Protein AF-A0A9Q9YHF9-F1 (afdb_monomer)

Sequence (122 aa):
MAAKTIKDECDTDLAVAVPILEALLAALDTLTTQDITLVKSMKNPPAGVKLVMGAICILKGIKPDRIPDPSGSGKKVEDFWGLAKKLLGDMKFLQSLHEYIKDNIPVNYMSVMHNKYTTNPD

Structure (mmCIF, N/CA/C/O backbone):
data_AF-A0A9Q9YHF9-F1
#
_entry.id   AF-A0A9Q9YHF9-F1
#
loop_
_atom_site.group_PDB
_atom_sit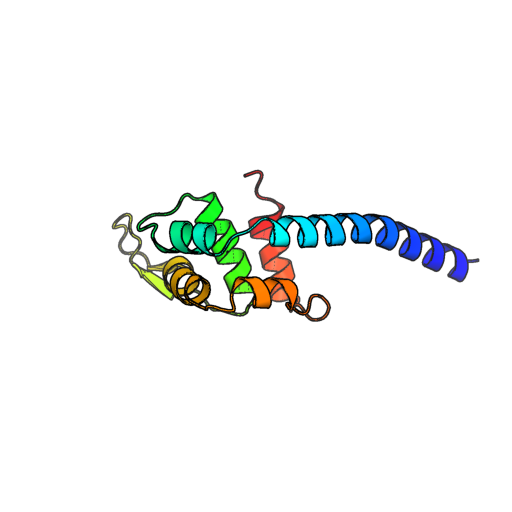e.id
_atom_site.type_symbol
_atom_site.label_atom_id
_atom_site.label_alt_id
_atom_site.label_comp_id
_atom_site.label_asym_id
_atom_site.label_entity_id
_atom_site.label_seq_id
_atom_site.pdbx_PDB_ins_code
_atom_site.Cartn_x
_atom_site.Cartn_y
_atom_site.Cartn_z
_atom_site.occupancy
_atom_site.B_iso_or_equiv
_atom_site.auth_seq_id
_atom_site.auth_comp_id
_atom_site.auth_asym_id
_atom_site.auth_atom_id
_atom_site.pdbx_PDB_model_num
ATOM 1 N N . MET A 1 1 ? 28.361 -23.146 -24.588 1.00 58.34 1 MET A N 1
ATOM 2 C CA . MET A 1 1 ? 27.114 -22.672 -25.231 1.00 58.34 1 MET A CA 1
ATOM 3 C C . MET A 1 1 ? 25.994 -22.462 -24.211 1.00 58.34 1 MET A C 1
ATOM 5 O O . MET A 1 1 ? 25.395 -21.404 -24.262 1.00 58.34 1 MET A O 1
ATOM 9 N N . ALA A 1 2 ? 25.812 -23.340 -23.213 1.00 60.56 2 ALA A N 1
ATOM 10 C CA . ALA A 1 2 ? 24.829 -23.146 -22.130 1.00 60.56 2 ALA A CA 1
ATOM 11 C C . ALA A 1 2 ? 24.970 -21.824 -21.337 1.00 60.56 2 ALA A C 1
ATOM 13 O O . ALA A 1 2 ? 23.977 -21.168 -21.060 1.00 60.56 2 ALA A O 1
ATOM 14 N N . ALA A 1 3 ? 26.197 -21.378 -21.034 1.00 64.44 3 ALA A N 1
ATOM 15 C CA . ALA A 1 3 ? 26.421 -20.132 -20.286 1.00 64.44 3 ALA A CA 1
ATOM 16 C C . ALA A 1 3 ? 26.006 -18.857 -21.046 1.00 64.44 3 ALA A C 1
ATOM 18 O O . ALA A 1 3 ? 25.687 -17.853 -20.421 1.00 64.44 3 ALA A O 1
ATOM 19 N N . LYS A 1 4 ? 26.018 -18.892 -22.387 1.00 68.19 4 LYS A N 1
ATOM 20 C CA . LYS A 1 4 ? 25.579 -17.760 -23.211 1.00 68.19 4 LYS A CA 1
ATOM 21 C C . LYS A 1 4 ? 24.052 -17.693 -23.245 1.00 68.19 4 LYS A C 1
ATOM 23 O O . LYS A 1 4 ? 23.500 -16.634 -23.018 1.00 68.19 4 LYS A O 1
ATOM 28 N N . THR A 1 5 ? 23.395 -18.839 -23.418 1.00 70.94 5 THR A N 1
ATOM 29 C CA . THR A 1 5 ? 21.931 -18.944 -23.405 1.00 70.94 5 THR A CA 1
ATOM 30 C C . THR A 1 5 ? 21.329 -18.501 -22.070 1.00 70.94 5 THR A C 1
ATOM 32 O O . THR A 1 5 ? 20.437 -17.669 -22.074 1.00 70.94 5 THR A O 1
ATOM 35 N N . ILE A 1 6 ? 21.876 -18.956 -20.935 1.00 69.50 6 ILE A N 1
ATOM 36 C CA . ILE A 1 6 ? 21.395 -18.544 -19.600 1.00 69.50 6 ILE A CA 1
ATOM 37 C C . ILE A 1 6 ? 21.581 -17.034 -19.380 1.00 69.50 6 ILE A C 1
ATOM 39 O O . ILE A 1 6 ? 20.736 -16.381 -18.775 1.00 69.50 6 ILE A O 1
ATOM 43 N N . LYS A 1 7 ? 22.687 -16.465 -19.880 1.00 75.62 7 LYS A N 1
ATOM 44 C CA . LYS A 1 7 ? 22.928 -15.022 -19.807 1.00 75.62 7 LYS A CA 1
ATOM 45 C C . LYS A 1 7 ? 21.911 -14.245 -20.648 1.00 75.62 7 LYS A C 1
ATOM 47 O O . LYS A 1 7 ? 21.318 -13.301 -20.143 1.00 75.62 7 LYS A O 1
ATOM 52 N N . ASP A 1 8 ? 21.706 -14.662 -21.894 1.00 73.69 8 ASP A N 1
ATOM 53 C CA . ASP A 1 8 ? 20.794 -13.997 -22.825 1.00 73.69 8 ASP A CA 1
ATOM 54 C C . ASP A 1 8 ? 19.328 -14.078 -22.324 1.00 73.69 8 ASP A C 1
ATOM 56 O O . ASP A 1 8 ? 18.576 -13.113 -22.464 1.00 73.69 8 ASP A O 1
ATOM 60 N N . GLU A 1 9 ? 18.931 -15.185 -21.680 1.00 72.38 9 GLU A N 1
ATOM 61 C CA . GLU A 1 9 ? 17.622 -15.344 -21.019 1.00 72.38 9 GLU A CA 1
ATOM 62 C C . GLU A 1 9 ? 17.458 -14.381 -19.829 1.00 72.38 9 GLU A C 1
ATOM 64 O O . GLU A 1 9 ? 16.471 -13.649 -19.768 1.00 72.38 9 GLU A O 1
ATOM 69 N N . CYS A 1 10 ? 18.451 -14.290 -18.933 1.00 76.38 10 CYS A N 1
ATOM 70 C CA . CYS A 1 10 ? 18.419 -13.330 -17.823 1.00 76.38 10 CYS A CA 1
ATOM 71 C C . CYS A 1 10 ? 18.389 -11.869 -18.294 1.00 76.38 10 CYS A C 1
ATOM 73 O O . CYS A 1 10 ? 17.651 -11.065 -17.727 1.00 76.38 10 CYS A O 1
ATOM 75 N N . ASP A 1 11 ? 19.175 -11.519 -19.316 1.00 76.19 11 ASP A N 1
ATOM 76 C CA . ASP A 1 11 ? 19.207 -10.161 -19.869 1.00 76.19 11 ASP A CA 1
ATOM 77 C C . ASP A 1 11 ? 17.848 -9.796 -20.506 1.00 76.19 11 ASP A C 1
ATOM 79 O O . ASP A 1 11 ? 17.402 -8.651 -20.409 1.00 76.19 11 ASP A O 1
ATOM 83 N N . THR A 1 12 ? 17.153 -10.778 -21.095 1.00 77.19 12 THR A N 1
ATOM 84 C CA . THR A 1 12 ? 15.811 -10.604 -21.675 1.00 77.19 12 THR A CA 1
ATOM 85 C C . THR A 1 12 ? 14.751 -10.366 -20.598 1.00 77.19 12 THR A C 1
ATO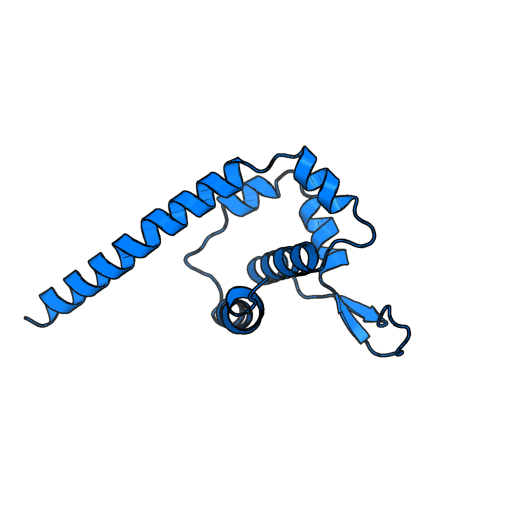M 87 O O . THR A 1 12 ? 13.992 -9.400 -20.694 1.00 77.19 12 THR A O 1
ATOM 90 N N . ASP A 1 13 ? 14.714 -11.190 -19.549 1.00 77.50 13 ASP A N 1
ATOM 91 C CA . ASP A 1 13 ? 13.749 -11.028 -18.452 1.00 77.50 13 ASP A CA 1
ATOM 92 C C . ASP A 1 13 ? 13.978 -9.714 -17.692 1.00 77.50 13 ASP A C 1
ATOM 94 O O . ASP A 1 13 ? 13.031 -9.005 -17.332 1.00 77.50 13 ASP A O 1
ATOM 98 N N . LEU A 1 14 ? 15.246 -9.335 -17.509 1.00 78.19 14 LEU A N 1
ATOM 99 C CA . LEU A 1 14 ? 15.612 -8.063 -16.899 1.00 78.19 14 LEU A CA 1
ATOM 100 C C . LEU A 1 14 ? 15.132 -6.877 -17.745 1.00 78.19 14 LEU A C 1
ATOM 102 O O . LEU A 1 14 ? 14.575 -5.925 -17.197 1.00 78.19 14 LEU A O 1
ATOM 106 N N . ALA A 1 15 ? 15.285 -6.946 -19.071 1.00 83.69 15 ALA A N 1
ATOM 107 C CA . ALA A 1 15 ? 14.836 -5.893 -19.979 1.00 83.69 15 ALA A CA 1
ATOM 108 C C . ALA A 1 15 ? 13.315 -5.660 -19.929 1.00 83.69 15 ALA A C 1
ATOM 110 O O . ALA A 1 15 ? 12.867 -4.541 -20.172 1.00 83.69 15 ALA A O 1
ATOM 111 N N . VAL A 1 16 ? 12.521 -6.676 -19.577 1.00 83.75 16 VAL A N 1
ATOM 112 C CA . VAL A 1 16 ? 11.069 -6.536 -19.366 1.00 83.75 16 VAL A CA 1
ATOM 113 C C . VAL A 1 16 ? 10.751 -5.956 -17.983 1.00 83.75 16 VAL A C 1
ATOM 115 O O . VAL A 1 16 ? 9.836 -5.143 -17.849 1.00 83.75 16 VAL A O 1
ATOM 118 N N . ALA A 1 17 ? 11.501 -6.334 -16.948 1.00 83.56 17 ALA A N 1
ATOM 119 C CA . ALA A 1 17 ? 11.239 -5.905 -15.574 1.00 83.56 17 ALA A CA 1
ATOM 120 C C . ALA A 1 17 ? 11.615 -4.436 -15.298 1.00 83.56 17 ALA A C 1
ATOM 122 O O . ALA A 1 17 ? 10.911 -3.752 -14.553 1.00 83.56 17 ALA A O 1
ATOM 123 N N . VAL A 1 18 ? 12.696 -3.936 -15.905 1.00 84.81 18 VAL A N 1
ATOM 124 C CA . VAL A 1 18 ? 13.174 -2.550 -15.733 1.00 84.81 18 VAL A CA 1
ATOM 125 C C . VAL A 1 18 ? 12.110 -1.492 -16.078 1.00 84.81 18 VAL A C 1
ATOM 127 O O . VAL A 1 18 ? 11.818 -0.668 -15.211 1.00 84.81 18 VAL A O 1
ATOM 130 N N . PRO A 1 19 ? 11.462 -1.500 -17.261 1.00 89.00 19 PRO A N 1
ATOM 131 C CA . PRO A 1 19 ? 10.469 -0.476 -17.595 1.00 89.00 19 PRO A CA 1
ATOM 132 C C . PRO A 1 19 ? 9.228 -0.542 -16.696 1.00 89.00 19 PRO A C 1
ATOM 134 O O . PRO A 1 19 ? 8.637 0.490 -16.381 1.00 89.00 19 PRO A O 1
ATOM 137 N N . ILE A 1 20 ? 8.840 -1.736 -16.231 1.00 86.19 20 ILE A N 1
ATOM 138 C CA . ILE A 1 20 ? 7.742 -1.894 -15.266 1.00 86.19 20 ILE A CA 1
ATOM 139 C C . ILE A 1 20 ? 8.124 -1.237 -13.937 1.00 86.19 20 ILE A C 1
ATOM 141 O O . ILE A 1 20 ? 7.320 -0.520 -13.343 1.00 86.19 20 ILE A O 1
ATOM 145 N N . LEU A 1 21 ? 9.359 -1.446 -13.477 1.00 83.19 21 LEU A N 1
ATOM 146 C CA . LEU A 1 21 ? 9.865 -0.842 -12.250 1.00 83.19 21 LEU A CA 1
ATOM 147 C C . LEU A 1 21 ? 9.890 0.690 -12.332 1.00 83.19 21 LEU A C 1
ATOM 149 O O . LEU A 1 21 ? 9.461 1.351 -11.388 1.00 83.19 21 LEU A O 1
ATOM 153 N N . GLU A 1 22 ? 10.357 1.249 -13.445 1.00 87.25 22 GLU A N 1
ATOM 154 C CA . GLU A 1 22 ? 10.376 2.698 -13.670 1.00 87.25 22 GLU A CA 1
ATOM 155 C C . GLU A 1 22 ? 8.962 3.284 -13.725 1.00 87.25 22 GLU A C 1
ATOM 157 O O . GLU A 1 22 ? 8.687 4.285 -13.065 1.00 87.25 22 GLU A O 1
ATOM 162 N N . ALA A 1 23 ? 8.036 2.623 -14.429 1.00 86.75 23 ALA A N 1
ATOM 163 C CA . ALA A 1 23 ? 6.635 3.031 -14.474 1.00 86.75 23 ALA A CA 1
ATOM 164 C C . ALA A 1 23 ? 5.980 3.013 -13.081 1.00 86.75 23 ALA A C 1
ATOM 166 O O . ALA A 1 23 ? 5.210 3.913 -12.749 1.00 86.75 23 ALA A O 1
ATOM 167 N N . LEU A 1 24 ? 6.312 2.026 -12.241 1.00 85.12 24 LEU A N 1
ATOM 168 C CA . LEU A 1 24 ? 5.838 1.961 -10.856 1.00 85.12 24 LEU A CA 1
ATOM 169 C C . LEU A 1 24 ? 6.386 3.109 -10.003 1.00 85.12 24 LEU A C 1
ATOM 171 O O . LEU A 1 24 ? 5.638 3.681 -9.214 1.00 85.12 24 LEU A O 1
ATOM 175 N N . LEU A 1 25 ? 7.669 3.457 -10.148 1.00 84.88 25 LEU A N 1
ATOM 176 C CA . LEU A 1 25 ? 8.262 4.594 -9.436 1.00 84.88 25 LEU A CA 1
ATOM 177 C C . LEU A 1 25 ? 7.618 5.914 -9.874 1.00 84.88 25 LEU A C 1
ATOM 179 O O . LEU A 1 25 ? 7.187 6.683 -9.019 1.00 84.88 25 LEU A O 1
ATOM 183 N N . ALA A 1 26 ? 7.445 6.113 -11.182 1.00 88.38 26 ALA A N 1
ATOM 184 C CA . ALA A 1 26 ? 6.766 7.287 -11.722 1.00 88.38 26 ALA A CA 1
ATOM 185 C C . ALA A 1 26 ? 5.308 7.387 -11.245 1.00 88.38 26 ALA A C 1
ATOM 187 O O . ALA A 1 26 ? 4.833 8.475 -10.935 1.00 88.38 26 ALA A O 1
ATOM 188 N N . ALA A 1 27 ? 4.590 6.263 -11.141 1.00 87.06 27 ALA A N 1
ATOM 189 C CA . ALA A 1 27 ? 3.234 6.250 -10.598 1.00 87.06 27 ALA A CA 1
ATOM 190 C C . ALA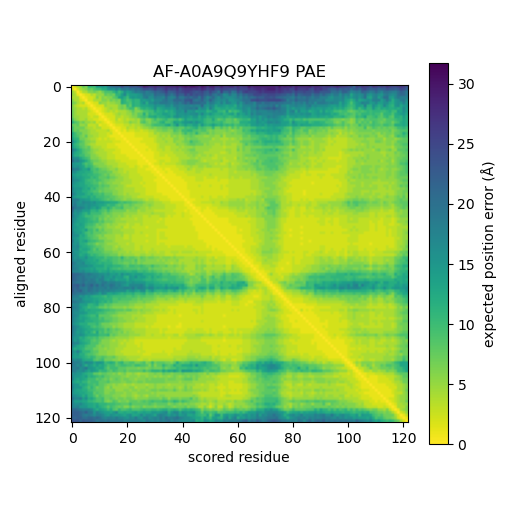 A 1 27 ? 3.201 6.671 -9.119 1.00 87.06 27 ALA A C 1
ATOM 192 O O . ALA A 1 27 ? 2.309 7.422 -8.724 1.00 87.06 27 ALA A O 1
ATOM 193 N N . LEU A 1 28 ? 4.174 6.239 -8.307 1.00 86.88 28 LEU A N 1
ATOM 194 C CA . LEU A 1 28 ? 4.278 6.679 -6.912 1.00 86.88 28 LEU A CA 1
ATOM 195 C C . LEU A 1 28 ? 4.546 8.186 -6.803 1.00 86.88 28 LEU A C 1
ATOM 197 O O . LEU A 1 28 ? 3.950 8.829 -5.941 1.00 86.88 28 LEU A O 1
ATOM 201 N N . ASP A 1 29 ? 5.337 8.757 -7.717 1.00 88.56 29 ASP A N 1
ATOM 202 C CA . ASP A 1 29 ? 5.598 10.204 -7.771 1.00 88.56 29 ASP A CA 1
ATOM 203 C C . ASP A 1 29 ? 4.340 11.039 -8.081 1.00 88.56 29 ASP A C 1
ATOM 205 O O . ASP A 1 29 ? 4.298 12.233 -7.780 1.00 88.56 29 ASP A O 1
ATOM 209 N N . THR A 1 30 ? 3.289 10.435 -8.653 1.00 91.12 30 THR A N 1
ATOM 210 C CA . THR A 1 30 ? 2.012 11.136 -8.893 1.00 91.12 30 THR A CA 1
ATOM 211 C C . THR A 1 30 ? 1.142 11.275 -7.644 1.00 91.12 30 THR A C 1
ATOM 213 O O . THR A 1 30 ? 0.210 12.079 -7.640 1.00 91.12 30 THR A O 1
ATOM 216 N N . LEU A 1 31 ? 1.420 10.508 -6.583 1.00 89.25 31 LEU A N 1
ATOM 217 C CA . LEU A 1 31 ? 0.606 10.506 -5.372 1.00 89.25 31 LEU A CA 1
ATOM 218 C C . LEU A 1 31 ? 0.952 11.693 -4.478 1.00 89.25 31 LEU A C 1
ATOM 220 O O . LEU A 1 31 ? 2.087 11.852 -4.027 1.00 89.25 31 LEU A O 1
ATOM 224 N N . THR A 1 32 ? -0.054 12.493 -4.130 1.00 90.69 32 THR A N 1
ATOM 225 C CA . THR A 1 32 ? 0.132 13.616 -3.210 1.00 90.69 32 THR A CA 1
ATOM 226 C C . THR A 1 32 ? -0.237 13.246 -1.776 1.00 90.69 32 THR A C 1
ATOM 228 O O . THR A 1 32 ? -1.019 12.335 -1.497 1.00 90.69 32 THR A O 1
ATOM 231 N N . THR A 1 33 ? 0.269 14.017 -0.813 1.00 88.62 33 THR A N 1
ATOM 232 C CA . THR A 1 33 ? -0.148 13.902 0.595 1.00 88.62 33 THR A CA 1
ATOM 233 C C . THR A 1 33 ? -1.646 14.171 0.793 1.00 88.62 33 THR A C 1
ATOM 235 O O . THR A 1 33 ? -2.254 13.630 1.725 1.00 88.62 33 THR A O 1
ATOM 238 N N . GLN A 1 34 ? -2.263 14.970 -0.084 1.00 92.00 34 GLN A N 1
ATOM 239 C CA . GLN A 1 34 ? -3.703 15.229 -0.077 1.00 92.00 34 GLN A CA 1
ATOM 240 C C . GLN A 1 34 ? -4.496 13.984 -0.488 1.00 92.00 34 GLN A C 1
ATOM 242 O O . GLN A 1 34 ? -5.457 13.640 0.202 1.00 92.00 34 GLN A O 1
ATOM 247 N N . ASP A 1 35 ? -4.052 13.258 -1.517 1.00 91.62 35 ASP A N 1
ATOM 248 C CA . ASP A 1 35 ? -4.682 12.003 -1.955 1.00 91.62 35 ASP A CA 1
ATOM 249 C C . ASP A 1 35 ? -4.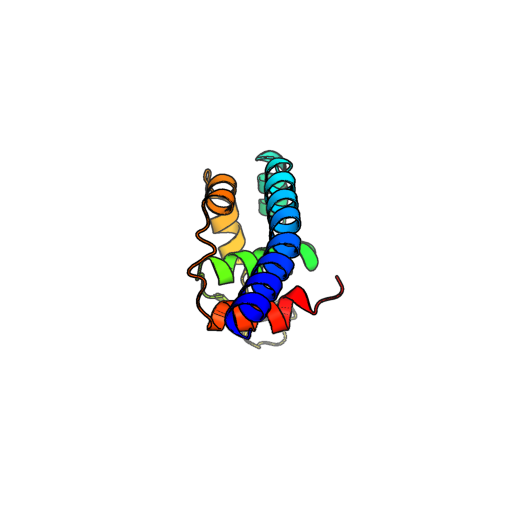647 10.947 -0.845 1.00 91.62 35 ASP A C 1
ATOM 251 O O . ASP A 1 35 ? -5.655 10.309 -0.533 1.00 91.62 35 ASP A O 1
ATOM 255 N N . ILE A 1 36 ? -3.505 10.823 -0.160 1.00 92.81 36 ILE A N 1
ATOM 256 C CA . ILE A 1 36 ? -3.359 9.922 0.992 1.00 92.81 36 ILE A CA 1
ATOM 257 C C . ILE A 1 36 ? -4.311 10.311 2.128 1.00 92.81 36 ILE A C 1
ATOM 259 O O . ILE A 1 36 ? -4.960 9.450 2.731 1.00 92.81 36 ILE A O 1
ATOM 263 N N . THR A 1 37 ? -4.444 11.610 2.401 1.00 91.50 37 THR A N 1
ATOM 264 C CA . THR A 1 37 ? -5.363 12.116 3.428 1.00 91.50 37 THR A CA 1
ATOM 265 C C . THR A 1 37 ? -6.822 11.823 3.069 1.00 91.50 37 THR A C 1
ATOM 267 O O . THR A 1 37 ? -7.591 11.399 3.939 1.00 91.50 37 THR A O 1
ATOM 270 N N . LEU A 1 38 ? -7.197 11.973 1.794 1.00 92.38 38 LEU A N 1
ATOM 271 C CA . LEU A 1 38 ? -8.526 11.630 1.291 1.00 92.38 38 LEU A CA 1
ATOM 272 C C . LEU A 1 38 ? -8.824 10.146 1.524 1.00 92.38 38 LEU A C 1
ATOM 274 O O . LEU A 1 38 ? -9.830 9.820 2.157 1.00 92.38 38 LEU A O 1
ATOM 278 N N . VAL A 1 39 ? -7.931 9.253 1.091 1.00 92.75 39 VAL A N 1
ATOM 279 C CA . VAL A 1 39 ? -8.079 7.802 1.281 1.00 92.75 39 VAL A CA 1
ATOM 280 C C . VAL A 1 39 ? -8.203 7.453 2.766 1.00 92.75 39 VAL A C 1
ATOM 282 O O . VAL A 1 39 ? -9.109 6.717 3.158 1.00 92.75 39 VAL A O 1
ATOM 285 N N . LYS A 1 40 ? -7.362 8.036 3.626 1.00 92.75 40 LYS A N 1
ATOM 286 C CA . LYS A 1 40 ? -7.403 7.820 5.082 1.00 92.75 40 LYS A CA 1
ATOM 287 C C . LYS A 1 40 ? -8.739 8.230 5.713 1.00 92.75 40 LYS A C 1
ATOM 289 O O . LYS A 1 40 ? -9.180 7.594 6.673 1.00 92.75 40 LYS A O 1
ATOM 294 N N . SER A 1 41 ? -9.377 9.283 5.200 1.00 92.88 41 SER A N 1
ATOM 295 C CA . SER A 1 41 ? -10.651 9.803 5.719 1.00 92.88 41 SER A CA 1
ATOM 296 C C . SER A 1 41 ? -11.855 8.898 5.419 1.00 92.88 41 SER A C 1
ATOM 298 O O . SER A 1 41 ? -12.908 9.029 6.048 1.00 92.88 41 SER A O 1
ATOM 300 N N . MET A 1 42 ? -11.709 7.942 4.494 1.00 92.62 42 MET A N 1
ATOM 301 C CA . MET A 1 42 ? -12.797 7.063 4.085 1.00 92.62 42 MET A CA 1
ATOM 302 C C . MET A 1 42 ? -13.219 6.136 5.230 1.00 92.62 42 MET A C 1
ATOM 304 O O . MET A 1 42 ? -12.493 5.237 5.662 1.00 92.62 42 MET A O 1
ATOM 308 N N . LYS A 1 43 ? -14.457 6.304 5.704 1.00 87.00 43 LYS A N 1
ATOM 309 C CA . LYS A 1 43 ? -15.038 5.393 6.699 1.00 87.00 43 LYS A CA 1
ATOM 310 C C . LYS A 1 43 ? -15.255 3.996 6.116 1.00 87.00 43 LYS A C 1
ATOM 312 O O . LYS A 1 43 ? -15.026 3.008 6.811 1.00 87.00 43 LYS A O 1
ATOM 317 N N . ASN A 1 44 ? -15.666 3.927 4.849 1.00 84.75 44 ASN A N 1
ATOM 318 C CA . ASN A 1 44 ? -15.915 2.683 4.131 1.00 84.75 44 ASN A CA 1
ATOM 319 C C . ASN A 1 44 ? -15.342 2.784 2.704 1.00 84.75 44 ASN A C 1
ATOM 321 O O . ASN A 1 44 ? -16.063 3.173 1.788 1.00 84.75 44 ASN A O 1
ATOM 325 N N . PRO A 1 45 ? -14.035 2.533 2.518 1.00 88.94 45 PRO A N 1
ATOM 326 C CA . PRO A 1 45 ? -13.392 2.710 1.219 1.00 88.94 45 PRO A CA 1
ATOM 327 C C . PRO A 1 45 ? -13.887 1.688 0.180 1.00 88.94 45 PRO A C 1
ATOM 329 O O . PRO A 1 45 ? -14.351 0.603 0.562 1.00 88.94 45 PRO A O 1
ATOM 332 N N . PRO A 1 46 ? -13.754 2.002 -1.122 1.00 90.81 46 PRO A N 1
ATOM 333 C CA . PRO A 1 46 ? -14.040 1.069 -2.209 1.00 90.81 46 PRO A CA 1
ATOM 334 C C . PRO A 1 46 ? -13.252 -0.240 -2.087 1.00 90.81 46 PRO A C 1
ATOM 336 O O . PRO A 1 46 ? -12.179 -0.282 -1.480 1.00 90.81 46 PRO A O 1
ATOM 339 N N . ALA A 1 47 ? -13.763 -1.309 -2.703 1.00 87.00 47 ALA A N 1
ATOM 340 C CA . ALA A 1 47 ? -13.144 -2.634 -2.644 1.00 87.00 47 ALA A CA 1
ATOM 341 C C . ALA A 1 47 ? -11.688 -2.628 -3.146 1.00 87.00 47 ALA A C 1
ATOM 343 O O . ALA A 1 47 ? -10.815 -3.134 -2.444 1.00 87.00 47 ALA A O 1
ATOM 344 N N . GLY A 1 48 ? -11.413 -1.967 -4.278 1.00 87.31 48 GLY A N 1
ATOM 345 C CA . GLY A 1 48 ? -10.054 -1.828 -4.816 1.00 87.31 48 GLY A CA 1
ATOM 346 C C . GLY A 1 48 ? -9.091 -1.146 -3.839 1.00 87.31 48 GLY A C 1
ATOM 347 O O . GLY A 1 48 ? -7.993 -1.636 -3.600 1.00 87.31 48 GLY A O 1
ATOM 348 N N . VAL A 1 49 ? -9.531 -0.085 -3.153 1.00 90.31 49 VAL A N 1
ATOM 349 C CA . VAL A 1 49 ? -8.712 0.599 -2.135 1.00 90.31 49 VAL A CA 1
ATOM 350 C C . VAL A 1 49 ? -8.417 -0.323 -0.947 1.00 90.31 49 VAL A C 1
ATOM 352 O O . VAL A 1 49 ? -7.284 -0.368 -0.470 1.00 90.31 49 VAL A O 1
ATOM 355 N N . LYS A 1 50 ? -9.405 -1.100 -0.478 1.00 88.62 50 LYS A N 1
ATOM 356 C CA . LYS A 1 50 ? -9.194 -2.096 0.591 1.00 88.62 50 LYS A CA 1
ATOM 357 C C . LYS A 1 50 ? -8.207 -3.180 0.168 1.00 88.62 50 LYS A C 1
ATOM 359 O O . LYS A 1 50 ? -7.370 -3.577 0.977 1.00 88.62 50 LYS A O 1
ATOM 364 N N . LEU A 1 51 ? -8.303 -3.644 -1.077 1.00 88.75 51 LEU A N 1
ATOM 365 C CA . LEU A 1 51 ? -7.408 -4.649 -1.642 1.00 88.75 51 LEU A CA 1
ATOM 366 C C . LEU A 1 51 ? -5.974 -4.128 -1.715 1.00 88.75 51 LEU A C 1
ATOM 368 O O . LEU A 1 51 ? -5.091 -4.723 -1.099 1.00 88.75 51 LEU A O 1
ATOM 372 N N . VAL A 1 52 ? -5.756 -2.987 -2.371 1.00 90.50 52 VAL A N 1
ATOM 373 C CA . VAL A 1 52 ? -4.425 -2.378 -2.520 1.00 90.50 52 VAL A CA 1
ATOM 374 C C . VAL A 1 52 ? -3.795 -2.107 -1.154 1.00 90.50 52 VAL A C 1
ATOM 376 O O . VAL A 1 52 ? -2.648 -2.476 -0.909 1.00 90.50 52 VAL A O 1
ATOM 379 N N . MET A 1 53 ? -4.552 -1.543 -0.212 1.00 92.12 53 MET A N 1
ATOM 380 C CA . MET A 1 53 ? -4.029 -1.294 1.131 1.00 92.12 53 MET A CA 1
ATOM 381 C C . MET A 1 53 ? -3.742 -2.578 1.913 1.00 92.12 53 MET A C 1
ATOM 383 O O . MET A 1 53 ? -2.761 -2.630 2.653 1.00 92.12 53 MET A O 1
ATOM 387 N N . GLY A 1 54 ? -4.546 -3.629 1.731 1.00 91.12 54 GLY A N 1
ATOM 388 C 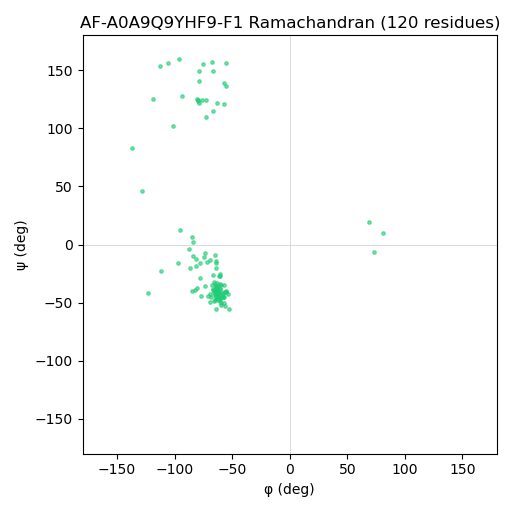CA . GLY A 1 54 ? -4.272 -4.949 2.298 1.00 91.12 54 GLY A CA 1
ATOM 389 C C . GLY A 1 54 ? -2.972 -5.551 1.762 1.00 91.12 54 GLY A C 1
ATOM 390 O O . GLY A 1 54 ? -2.170 -6.063 2.543 1.00 91.12 54 GLY A O 1
ATOM 391 N N . ALA A 1 55 ? -2.718 -5.417 0.458 1.00 90.31 55 ALA A N 1
ATOM 392 C CA . ALA A 1 55 ? -1.452 -5.821 -0.141 1.00 90.31 55 ALA A CA 1
ATOM 393 C C . ALA A 1 55 ? -0.275 -5.050 0.485 1.00 90.31 55 ALA A C 1
ATOM 395 O O . ALA A 1 55 ? 0.670 -5.652 0.996 1.00 90.31 55 ALA A O 1
ATOM 396 N N . ILE A 1 56 ? -0.356 -3.720 0.563 1.00 91.62 56 ILE A N 1
ATOM 397 C CA . ILE A 1 56 ? 0.707 -2.908 1.177 1.00 91.62 56 ILE A CA 1
ATOM 398 C C . ILE A 1 56 ? 0.969 -3.339 2.631 1.00 91.62 56 ILE A C 1
ATOM 400 O O . ILE A 1 56 ? 2.126 -3.455 3.040 1.00 91.62 56 ILE A O 1
ATOM 404 N N . CYS A 1 57 ? -0.079 -3.631 3.408 1.00 92.69 57 CYS A N 1
ATOM 405 C CA . CYS A 1 57 ? 0.069 -4.155 4.765 1.00 92.69 57 CYS A CA 1
ATOM 406 C C . CYS A 1 57 ? 0.839 -5.484 4.799 1.00 92.69 57 CYS A C 1
ATOM 408 O O . CYS A 1 57 ? 1.760 -5.620 5.602 1.00 92.69 57 CYS A O 1
ATOM 410 N N . ILE A 1 58 ? 0.521 -6.432 3.914 1.00 91.38 58 ILE A N 1
ATOM 411 C CA . ILE A 1 58 ? 1.213 -7.728 3.831 1.00 91.38 58 ILE A CA 1
ATOM 412 C C . ILE A 1 58 ? 2.687 -7.544 3.453 1.00 91.38 58 ILE A C 1
ATOM 414 O O . ILE A 1 58 ? 3.550 -8.111 4.117 1.00 91.38 58 ILE A O 1
ATOM 418 N N . LEU A 1 59 ? 2.994 -6.712 2.448 1.00 89.75 59 LEU A N 1
ATOM 419 C CA . LEU A 1 59 ? 4.381 -6.426 2.045 1.00 89.75 59 LEU A CA 1
ATOM 420 C C . LEU A 1 59 ? 5.192 -5.797 3.182 1.00 89.75 59 LEU A C 1
ATOM 422 O O . LEU A 1 59 ? 6.380 -6.080 3.331 1.00 89.75 59 LEU A O 1
ATOM 426 N N . LYS A 1 60 ? 4.546 -4.984 4.023 1.00 88.69 60 LYS A N 1
ATOM 427 C CA . LYS A 1 60 ? 5.154 -4.403 5.227 1.00 88.69 60 LYS A CA 1
ATOM 428 C C . LYS A 1 60 ? 5.104 -5.326 6.453 1.00 88.69 60 LYS A C 1
ATOM 430 O O . LYS A 1 60 ? 5.489 -4.904 7.539 1.00 88.69 60 LYS A O 1
ATOM 435 N N . GLY A 1 61 ? 4.652 -6.574 6.306 1.00 88.50 61 GLY A N 1
ATOM 436 C CA . GLY A 1 61 ? 4.602 -7.567 7.385 1.00 88.50 61 GLY A CA 1
ATOM 437 C C . GLY A 1 61 ? 3.576 -7.268 8.481 1.00 88.50 61 GLY A C 1
ATOM 438 O O . GLY A 1 61 ? 3.670 -7.800 9.588 1.00 88.50 61 GLY A O 1
ATOM 439 N N . ILE A 1 62 ? 2.594 -6.416 8.194 1.00 90.62 62 ILE A N 1
ATOM 440 C CA . ILE A 1 62 ? 1.508 -6.075 9.109 1.00 90.62 62 ILE A CA 1
ATOM 441 C C . ILE A 1 62 ? 0.489 -7.216 9.082 1.00 90.62 62 ILE A C 1
ATOM 443 O O . ILE A 1 62 ? -0.055 -7.552 8.032 1.00 90.62 62 ILE A O 1
ATOM 447 N N . LYS A 1 63 ? 0.221 -7.817 10.244 1.00 87.88 63 LYS A N 1
ATOM 448 C CA . LYS A 1 63 ? -0.776 -8.888 10.388 1.00 87.88 63 LYS A CA 1
ATOM 449 C C . LYS A 1 63 ? -2.187 -8.301 10.446 1.00 87.88 63 LYS A C 1
ATOM 451 O O . LYS A 1 63 ? -2.342 -7.284 11.110 1.00 87.88 63 LYS A O 1
ATOM 456 N N . PRO A 1 64 ? -3.198 -8.929 9.823 1.00 89.50 64 PRO A N 1
ATOM 457 C CA . PRO A 1 64 ? -4.570 -8.437 9.882 1.00 89.50 64 PRO A CA 1
ATOM 458 C C . PRO A 1 64 ? -5.148 -8.531 11.293 1.00 89.50 64 PRO A C 1
ATOM 460 O O . PRO A 1 64 ? -4.850 -9.465 12.044 1.00 89.50 64 PRO A O 1
ATOM 463 N N . ASP A 1 65 ? -6.045 -7.605 11.616 1.00 89.31 65 ASP A N 1
ATOM 464 C CA . ASP A 1 65 ? -6.875 -7.704 12.810 1.00 89.31 65 ASP A CA 1
ATOM 465 C C . ASP A 1 65 ? -8.037 -8.674 12.555 1.00 89.31 65 ASP A C 1
ATOM 467 O O . ASP A 1 65 ? -8.537 -8.798 11.438 1.00 89.31 65 ASP A O 1
ATOM 471 N N . ARG A 1 66 ? -8.504 -9.374 13.596 1.00 89.31 66 ARG A N 1
ATOM 472 C CA . ARG A 1 66 ? -9.706 -10.221 13.510 1.00 89.31 66 ARG A CA 1
ATOM 473 C C . ARG A 1 66 ? -10.889 -9.490 14.122 1.00 89.31 66 ARG A C 1
ATOM 475 O O . ARG A 1 66 ? -11.030 -9.464 15.345 1.00 89.31 66 ARG A O 1
ATOM 482 N N . ILE A 1 67 ? -11.749 -8.938 13.275 1.00 87.12 67 ILE A N 1
ATOM 483 C CA . ILE A 1 67 ? -12.933 -8.181 13.694 1.00 87.12 67 ILE A CA 1
ATOM 484 C C . ILE A 1 67 ? -14.214 -8.995 13.469 1.00 87.12 67 ILE A C 1
ATOM 486 O O . ILE A 1 67 ? -14.218 -9.901 12.632 1.00 87.12 67 ILE A O 1
ATOM 490 N N . PRO A 1 68 ? -15.307 -8.716 14.201 1.00 87.81 68 PRO A N 1
ATOM 491 C CA . PRO A 1 68 ? -16.620 -9.247 13.857 1.00 87.81 68 PRO A CA 1
ATOM 492 C C . PRO A 1 68 ? -16.998 -8.849 12.430 1.00 87.81 68 PRO A C 1
ATOM 494 O O . PRO A 1 68 ? -16.763 -7.715 12.014 1.00 87.81 68 PRO A O 1
ATOM 497 N N . ASP A 1 69 ? -17.582 -9.786 11.696 1.00 83.00 69 ASP A N 1
ATOM 498 C CA . ASP A 1 69 ? -18.043 -9.577 10.334 1.00 83.00 69 ASP A CA 1
ATOM 499 C C . ASP A 1 69 ? -19.049 -8.411 10.294 1.00 83.00 69 ASP A C 1
ATOM 501 O O . ASP A 1 69 ? -20.089 -8.479 10.963 1.00 83.00 69 ASP A O 1
ATOM 505 N N . PRO A 1 70 ? -18.772 -7.345 9.520 1.00 77.19 70 PRO A N 1
ATOM 506 C CA . PRO A 1 70 ? -19.649 -6.184 9.435 1.00 77.19 70 PRO A CA 1
ATOM 507 C C . PRO A 1 70 ? -21.024 -6.500 8.825 1.00 77.19 70 PRO A C 1
ATOM 509 O O . PRO A 1 70 ? -21.938 -5.695 8.979 1.00 77.19 70 PRO A O 1
ATOM 512 N N . SER A 1 71 ? -21.205 -7.659 8.178 1.00 81.25 71 SER A N 1
ATOM 513 C CA . SER A 1 71 ? -22.519 -8.145 7.727 1.00 81.25 71 SER A CA 1
ATOM 514 C C . SER A 1 71 ? -23.417 -8.656 8.863 1.00 81.25 71 SER A C 1
ATOM 516 O O . SER A 1 71 ? -24.579 -8.979 8.628 1.00 81.25 71 SER A O 1
ATOM 518 N N . GLY A 1 72 ? -22.899 -8.751 10.093 1.00 81.00 72 GLY A N 1
ATOM 519 C CA . GLY A 1 72 ? -23.645 -9.257 11.245 1.00 81.00 72 GLY A CA 1
ATOM 520 C C . GLY A 1 72 ? -23.700 -10.784 11.330 1.00 81.00 72 GLY A C 1
ATOM 521 O O . GLY A 1 72 ? -24.408 -11.317 12.178 1.00 81.00 72 GLY A O 1
ATOM 522 N N . SER A 1 73 ? -22.922 -11.505 10.513 1.00 85.00 73 SER A N 1
ATOM 523 C CA . SER A 1 73 ? -22.891 -12.979 10.497 1.00 85.00 73 SER A CA 1
ATOM 524 C C . SER A 1 73 ? -22.360 -13.619 11.795 1.00 85.00 73 SER A C 1
ATOM 526 O O . SER A 1 73 ? -22.393 -14.841 11.943 1.00 85.00 73 SER A O 1
ATOM 528 N N . GLY A 1 74 ? -21.818 -12.817 12.722 1.00 82.00 74 GLY A N 1
ATOM 529 C CA . GLY A 1 74 ? -21.201 -13.270 13.975 1.00 82.00 74 GLY A CA 1
ATOM 530 C C . GLY A 1 74 ? -19.830 -13.936 13.798 1.00 82.00 74 GLY A C 1
ATOM 531 O O . GLY A 1 74 ? -19.148 -14.221 14.783 1.00 82.00 74 GLY A O 1
ATOM 532 N N . LYS A 1 75 ? -19.390 -14.163 12.554 1.00 87.38 75 LYS A N 1
ATOM 533 C CA . LYS A 1 75 ? -18.066 -14.710 12.241 1.00 87.38 75 LYS A CA 1
ATOM 534 C C . LYS A 1 75 ? -16.993 -13.641 12.438 1.00 87.38 75 LYS A C 1
ATOM 536 O O . LYS A 1 75 ? -17.271 -12.451 12.352 1.00 87.38 75 LYS A O 1
ATOM 541 N N . LYS A 1 76 ? -15.751 -14.056 12.701 1.00 86.88 76 LYS A N 1
ATOM 542 C CA . LYS A 1 76 ? -14.598 -13.144 12.696 1.00 86.88 76 LYS A CA 1
ATOM 543 C C . LYS A 1 76 ? -13.939 -13.159 11.323 1.00 86.88 76 LYS A C 1
ATOM 545 O O . LYS A 1 76 ? -13.586 -14.236 10.843 1.00 86.88 76 LYS A O 1
ATOM 550 N N . VAL A 1 77 ? -13.737 -11.984 10.742 1.00 87.31 77 VAL A N 1
ATOM 551 C CA . VAL A 1 77 ? -13.059 -11.786 9.455 1.00 87.31 77 VAL A CA 1
ATOM 552 C C . VAL A 1 77 ? -11.737 -11.054 9.658 1.00 87.31 77 VAL A C 1
ATOM 554 O O . VAL A 1 77 ? -11.558 -10.339 10.646 1.00 87.31 77 VAL A O 1
ATOM 557 N N . GLU A 1 78 ? -10.797 -11.274 8.742 1.00 87.06 78 GLU A N 1
ATOM 558 C CA . GLU A 1 78 ? -9.536 -10.535 8.701 1.00 87.06 78 GLU A CA 1
ATOM 559 C C . GLU A 1 78 ? -9.774 -9.139 8.121 1.00 87.06 78 GLU A C 1
ATOM 561 O O . GLU A 1 78 ? -10.290 -9.004 7.012 1.00 87.06 78 GLU A O 1
ATOM 566 N N . ASP A 1 79 ? -9.384 -8.108 8.864 1.00 88.19 79 ASP A N 1
ATOM 567 C CA . ASP A 1 79 ? -9.429 -6.719 8.433 1.00 88.19 79 ASP A CA 1
ATOM 568 C C . ASP A 1 79 ? -8.029 -6.115 8.428 1.00 88.19 79 ASP A C 1
ATOM 570 O O . ASP A 1 79 ? -7.312 -6.101 9.430 1.00 88.19 79 ASP A O 1
ATOM 574 N N . PHE A 1 80 ? -7.660 -5.573 7.273 1.00 91.06 80 PHE A N 1
ATOM 575 C CA . PHE A 1 80 ? -6.467 -4.753 7.132 1.00 91.06 80 PHE A CA 1
ATOM 576 C C . PHE A 1 80 ? -6.793 -3.263 7.206 1.00 91.06 80 PHE A C 1
ATOM 578 O O . PHE A 1 80 ? -5.879 -2.471 7.406 1.00 91.06 80 PHE A O 1
ATOM 585 N N . TRP A 1 81 ? -8.057 -2.840 7.067 1.00 91.25 81 TRP A N 1
ATOM 586 C CA . TRP A 1 81 ? -8.382 -1.419 6.931 1.00 91.25 81 TRP A CA 1
ATOM 587 C C . TRP A 1 81 ? -8.087 -0.615 8.200 1.00 91.25 81 TRP A C 1
ATOM 589 O O . TRP A 1 81 ? -7.563 0.501 8.129 1.00 91.25 81 TRP A O 1
ATOM 599 N N . GLY A 1 82 ? -8.368 -1.177 9.379 1.00 89.94 82 GLY A N 1
ATOM 600 C CA . GLY A 1 82 ? -8.010 -0.556 10.655 1.00 89.94 82 GLY A CA 1
ATOM 601 C C . GLY A 1 82 ? -6.516 -0.228 10.762 1.00 89.94 82 GLY A C 1
ATOM 602 O O . GLY A 1 82 ? -6.147 0.859 11.215 1.00 89.94 82 GLY A O 1
ATOM 603 N N . LEU A 1 83 ? -5.663 -1.134 10.286 1.00 91.44 83 LEU A N 1
ATOM 604 C CA . LEU A 1 83 ? -4.205 -1.009 10.315 1.00 91.44 83 LEU A CA 1
ATOM 605 C C . LEU A 1 83 ? -3.677 -0.152 9.161 1.00 91.44 83 LEU A C 1
ATOM 607 O O . LEU A 1 83 ? -2.808 0.692 9.369 1.00 91.44 83 LEU A O 1
ATOM 611 N N . ALA A 1 84 ? -4.267 -0.290 7.977 1.00 92.81 84 ALA A N 1
ATOM 612 C CA . ALA A 1 84 ? -3.997 0.538 6.811 1.00 92.81 84 ALA A CA 1
ATOM 613 C C . ALA A 1 84 ? -4.201 2.024 7.119 1.00 92.81 84 ALA A C 1
ATOM 615 O O . ALA A 1 84 ? -3.369 2.841 6.748 1.00 92.81 84 ALA A O 1
ATOM 616 N N . LYS A 1 85 ? -5.245 2.396 7.872 1.00 92.31 85 LYS A N 1
ATOM 617 C CA . LYS A 1 85 ? -5.452 3.791 8.305 1.00 92.31 85 LYS A CA 1
ATOM 618 C C . LYS A 1 85 ? -4.343 4.326 9.209 1.00 92.31 85 LYS A C 1
ATOM 620 O O . LYS A 1 85 ? -4.058 5.522 9.164 1.00 92.31 85 LYS A O 1
ATOM 625 N N . LYS A 1 86 ?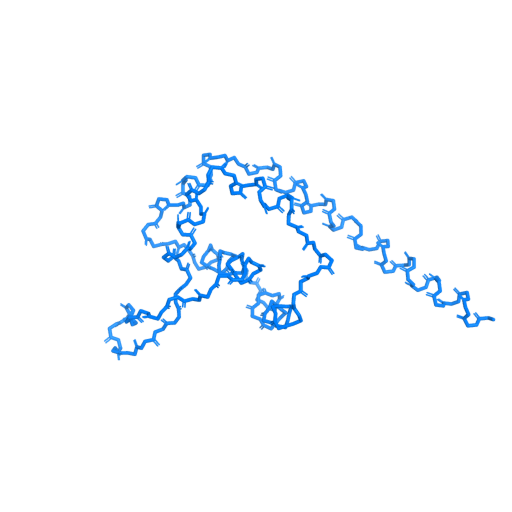 -3.739 3.470 10.042 1.00 91.88 86 LYS A N 1
ATOM 626 C CA . LYS A 1 86 ? -2.574 3.850 10.857 1.00 91.88 86 LYS A CA 1
ATOM 627 C C . LYS A 1 86 ? -1.365 4.081 9.956 1.00 91.88 86 LYS A C 1
ATOM 629 O O . LYS A 1 86 ? -0.715 5.109 10.089 1.00 91.88 86 LYS A O 1
ATOM 634 N N . LEU A 1 87 ? -1.140 3.179 9.000 1.00 92.50 87 LEU A N 1
ATOM 635 C CA . LEU A 1 87 ? -0.064 3.279 8.016 1.00 92.50 87 LEU A CA 1
ATOM 636 C C . LEU A 1 87 ? -0.194 4.534 7.132 1.00 92.50 87 LEU A C 1
ATOM 638 O O . LEU A 1 87 ? 0.763 5.281 6.996 1.00 92.50 87 LEU A O 1
ATOM 642 N N . LEU A 1 88 ? -1.391 4.821 6.614 1.00 93.06 88 LEU A N 1
ATOM 643 C CA . LEU A 1 88 ? -1.704 6.046 5.858 1.00 93.06 88 LEU A CA 1
ATOM 644 C C . LEU A 1 88 ? -1.580 7.319 6.709 1.00 93.06 88 LEU A C 1
ATOM 646 O O . LEU A 1 88 ? -1.585 8.427 6.183 1.00 93.06 88 LEU A O 1
ATOM 650 N N . GLY A 1 89 ? -1.546 7.181 8.036 1.00 91.56 89 GLY A N 1
ATOM 651 C CA . GLY A 1 89 ? -1.305 8.286 8.951 1.00 91.56 89 GLY A CA 1
ATOM 652 C C . GLY A 1 89 ? 0.168 8.611 9.167 1.00 91.56 89 GLY A C 1
ATOM 653 O O . GLY A 1 89 ? 0.440 9.644 9.776 1.00 91.56 89 GLY A O 1
ATOM 654 N N . ASP A 1 90 ? 1.085 7.769 8.694 1.00 92.12 90 ASP A N 1
ATOM 655 C CA . ASP A 1 90 ? 2.516 8.030 8.760 1.00 92.12 90 ASP A CA 1
ATOM 656 C C . ASP A 1 90 ? 2.894 9.129 7.757 1.00 92.12 90 ASP A C 1
ATOM 658 O O . ASP A 1 90 ? 2.638 9.017 6.557 1.00 92.12 90 ASP A O 1
ATOM 662 N N . MET A 1 91 ? 3.536 10.194 8.241 1.00 89.12 91 MET A N 1
ATOM 663 C CA . MET A 1 91 ? 4.026 11.290 7.397 1.00 89.12 91 MET A CA 1
ATOM 664 C C . MET A 1 91 ? 5.050 10.809 6.364 1.00 89.12 91 MET A C 1
ATOM 666 O O . MET A 1 91 ? 5.191 11.416 5.307 1.00 89.12 91 MET A O 1
ATOM 670 N N . LYS A 1 92 ? 5.746 9.706 6.658 1.00 90.94 92 LYS A N 1
ATOM 671 C CA . LYS A 1 92 ? 6.715 9.071 5.766 1.00 90.94 92 LYS A CA 1
ATOM 672 C C . LYS A 1 92 ? 6.108 7.941 4.944 1.00 90.94 92 LYS A C 1
ATOM 674 O O . LYS A 1 92 ? 6.858 7.193 4.327 1.00 90.94 92 LYS A O 1
ATOM 679 N N . PHE A 1 93 ? 4.782 7.788 4.901 1.00 91.31 93 PHE A N 1
ATOM 680 C CA . PHE A 1 93 ? 4.143 6.683 4.184 1.00 91.31 93 PHE A CA 1
ATOM 681 C C . PHE A 1 93 ? 4.618 6.573 2.730 1.00 91.31 93 PHE A C 1
ATOM 683 O O . PHE A 1 93 ? 5.147 5.527 2.357 1.00 91.31 93 PHE A O 1
ATOM 690 N N . LEU A 1 94 ? 4.499 7.652 1.946 1.00 90.19 94 LEU A N 1
ATOM 691 C CA . LEU A 1 94 ? 4.927 7.678 0.542 1.00 90.19 94 LEU A CA 1
ATOM 692 C C . LEU A 1 94 ? 6.428 7.394 0.413 1.00 90.19 94 LEU A C 1
ATOM 694 O O . LEU A 1 94 ? 6.817 6.486 -0.316 1.00 90.19 94 LEU A O 1
ATOM 698 N N . GLN A 1 95 ? 7.260 8.072 1.209 1.00 90.56 95 GLN A N 1
ATOM 699 C CA . GLN A 1 95 ? 8.705 7.821 1.263 1.00 90.56 95 GLN A CA 1
ATOM 700 C C . GLN A 1 95 ? 9.014 6.336 1.530 1.00 90.56 95 GLN A C 1
ATOM 702 O O . GLN A 1 95 ? 9.833 5.729 0.849 1.00 90.56 95 GLN A O 1
ATOM 707 N N . SER A 1 96 ? 8.282 5.707 2.449 1.00 91.12 96 SER A N 1
ATOM 708 C CA . SER A 1 96 ? 8.449 4.296 2.802 1.00 91.12 96 SER A CA 1
ATOM 709 C C . SER A 1 96 ? 8.010 3.311 1.710 1.00 91.12 96 SER A C 1
ATOM 711 O O . SER A 1 96 ? 8.258 2.111 1.854 1.00 91.12 96 SER A O 1
ATOM 713 N N . LEU A 1 97 ? 7.285 3.767 0.680 1.00 89.31 97 LEU A N 1
ATOM 714 C CA . LEU A 1 97 ? 6.979 2.975 -0.516 1.00 89.31 97 LEU A CA 1
ATOM 715 C C . LEU A 1 97 ? 8.119 3.069 -1.534 1.00 89.31 97 LEU A C 1
ATOM 717 O O . LEU A 1 97 ? 8.488 2.048 -2.109 1.00 89.31 97 LEU A O 1
ATOM 721 N N . HIS A 1 98 ? 8.717 4.254 -1.701 1.00 86.31 98 HIS A N 1
ATOM 722 C CA . HIS A 1 98 ? 9.905 4.438 -2.544 1.00 86.31 98 HIS A CA 1
ATOM 723 C C . HIS A 1 98 ? 11.115 3.671 -2.001 1.00 86.31 98 HIS A C 1
ATOM 725 O O . HIS A 1 98 ? 11.827 3.018 -2.758 1.00 86.31 98 HIS A O 1
ATOM 731 N N . GLU A 1 99 ? 11.312 3.706 -0.684 1.00 88.44 99 GLU A N 1
ATOM 732 C CA . GLU A 1 99 ? 12.445 3.075 0.004 1.00 88.44 99 GLU A CA 1
ATOM 733 C C . GLU A 1 99 ? 12.226 1.583 0.306 1.00 88.44 99 GLU A C 1
ATOM 735 O O . GLU A 1 99 ? 13.068 0.943 0.939 1.00 88.44 99 GLU A O 1
ATOM 740 N N . TYR A 1 100 ? 11.091 1.004 -0.100 1.00 86.56 100 TYR A N 1
ATOM 741 C CA . TYR A 1 100 ? 10.802 -0.397 0.187 1.00 86.56 100 TYR A CA 1
ATOM 742 C C . TYR A 1 100 ? 11.821 -1.321 -0.498 1.00 86.56 100 TYR A C 1
ATOM 744 O O . TYR A 1 100 ? 11.954 -1.315 -1.722 1.00 86.56 100 TYR A O 1
ATOM 752 N N . ILE A 1 101 ? 12.515 -2.142 0.299 1.00 77.44 101 ILE A N 1
ATOM 753 C CA . ILE A 1 101 ? 13.524 -3.094 -0.182 1.00 77.44 101 ILE A CA 1
ATOM 754 C C . ILE A 1 101 ? 12.821 -4.255 -0.891 1.00 77.44 101 ILE A C 1
ATOM 756 O O . ILE A 1 101 ? 12.167 -5.083 -0.257 1.00 77.44 101 ILE A O 1
ATOM 760 N N . LYS A 1 102 ? 12.975 -4.314 -2.215 1.00 76.69 102 LYS A N 1
ATOM 761 C CA . LYS A 1 102 ?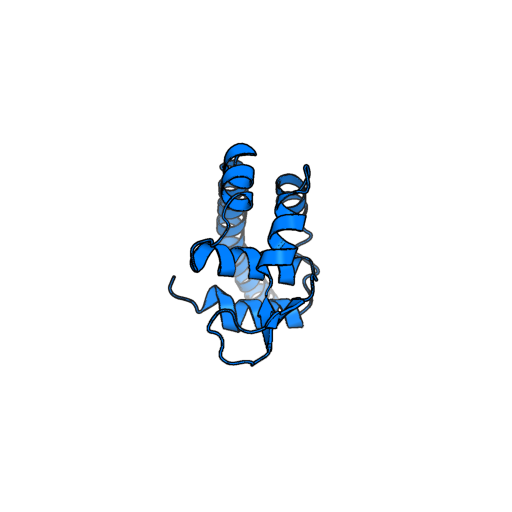 12.250 -5.247 -3.098 1.00 76.69 102 LYS A CA 1
ATOM 762 C C . LYS A 1 102 ? 12.941 -6.608 -3.225 1.00 76.69 102 LYS A C 1
ATOM 764 O O . LYS A 1 102 ? 12.283 -7.597 -3.525 1.00 76.69 102 LYS A O 1
ATOM 769 N N . ASP A 1 103 ? 14.235 -6.669 -2.918 1.00 76.56 103 ASP A N 1
ATOM 770 C CA . ASP A 1 103 ? 15.061 -7.869 -3.111 1.00 76.56 103 ASP A CA 1
ATOM 771 C C . ASP A 1 103 ? 14.917 -8.908 -1.992 1.00 76.56 103 ASP A C 1
ATOM 773 O O . ASP A 1 103 ? 15.358 -10.045 -2.134 1.00 76.56 103 ASP A O 1
ATOM 777 N N . ASN A 1 104 ? 14.296 -8.539 -0.868 1.00 78.94 104 ASN A N 1
ATOM 778 C CA . ASN A 1 104 ? 14.168 -9.411 0.300 1.00 78.94 104 ASN A CA 1
ATOM 779 C C . ASN A 1 104 ? 12.716 -9.524 0.779 1.00 78.94 104 ASN A C 1
ATOM 781 O O . ASN A 1 104 ? 12.420 -9.398 1.968 1.00 78.94 104 ASN A O 1
ATOM 785 N N . ILE A 1 105 ? 11.795 -9.728 -0.164 1.00 84.69 105 ILE A N 1
ATOM 786 C CA . ILE A 1 105 ? 10.389 -9.987 0.148 1.00 84.69 105 ILE A CA 1
ATOM 787 C C . ILE A 1 105 ? 10.250 -11.466 0.549 1.00 84.69 105 ILE A C 1
ATOM 789 O O . ILE A 1 105 ? 10.609 -12.353 -0.226 1.00 84.69 105 ILE A O 1
ATOM 793 N N . PRO A 1 106 ? 9.704 -11.779 1.734 1.00 88.81 106 PRO A N 1
ATOM 794 C CA . PRO A 1 106 ? 9.442 -13.156 2.133 1.00 88.81 106 PRO A CA 1
ATOM 795 C C . PRO A 1 106 ? 8.571 -13.921 1.120 1.00 88.81 106 PRO A C 1
ATOM 797 O O . PRO A 1 106 ? 7.541 -13.424 0.660 1.00 88.81 106 PRO A O 1
ATOM 800 N N . VAL A 1 107 ? 8.945 -15.170 0.812 1.00 87.81 107 VAL A N 1
ATOM 801 C CA . VAL A 1 107 ? 8.256 -16.021 -0.185 1.00 87.81 107 VAL A CA 1
ATOM 802 C C . VAL A 1 107 ? 6.772 -16.216 0.145 1.00 87.81 107 VAL A C 1
ATOM 804 O O . VAL A 1 107 ? 5.926 -16.259 -0.747 1.00 87.81 107 VAL A O 1
ATOM 807 N N . ASN A 1 108 ? 6.425 -16.290 1.432 1.00 87.31 108 ASN A N 1
ATOM 808 C CA . ASN A 1 108 ? 5.030 -16.374 1.863 1.00 87.31 108 ASN A CA 1
ATOM 809 C C . ASN A 1 108 ? 4.226 -15.125 1.460 1.00 87.31 108 ASN A C 1
ATOM 811 O O . ASN A 1 108 ? 3.065 -15.261 1.084 1.00 87.31 108 ASN A O 1
ATOM 815 N N . TYR A 1 109 ? 4.822 -13.930 1.485 1.00 88.88 109 TYR A N 1
ATOM 816 C CA . TYR A 1 109 ? 4.161 -12.706 1.032 1.00 88.88 109 TYR A CA 1
ATOM 817 C C . TYR A 1 109 ? 4.012 -12.706 -0.484 1.00 88.88 109 TYR A C 1
ATOM 819 O O . TYR A 1 109 ? 2.916 -12.435 -0.963 1.00 88.88 109 TYR A O 1
ATOM 827 N N . MET A 1 110 ? 5.050 -13.096 -1.233 1.00 85.44 110 MET A N 1
ATOM 828 C CA . MET A 1 110 ? 4.962 -13.226 -2.695 1.00 85.44 110 MET A CA 1
ATOM 829 C C . MET A 1 110 ? 3.860 -14.206 -3.121 1.00 85.44 110 MET A C 1
ATOM 831 O O . MET A 1 110 ? 3.086 -13.911 -4.026 1.00 85.44 110 MET A O 1
ATOM 835 N N . SER A 1 111 ? 3.735 -15.344 -2.434 1.00 86.38 111 SER A N 1
ATOM 836 C CA . SER A 1 111 ? 2.681 -16.327 -2.709 1.00 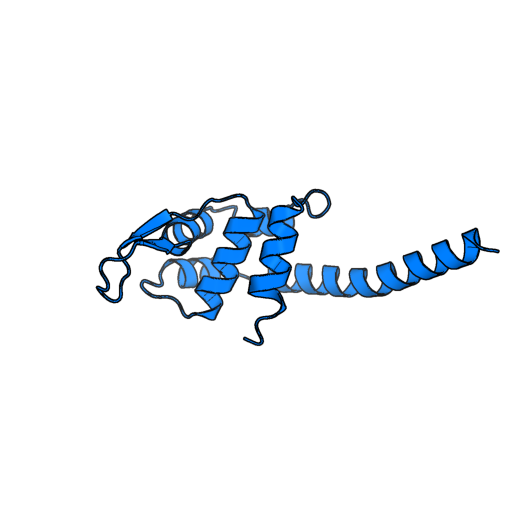86.38 111 SER A CA 1
ATOM 837 C C . SER A 1 111 ? 1.281 -15.755 -2.460 1.00 86.38 111 SER A C 1
ATOM 839 O O . SER A 1 111 ? 0.381 -15.917 -3.283 1.00 86.38 111 SER A O 1
ATOM 841 N N . VAL A 1 112 ? 1.085 -15.023 -1.358 1.00 85.56 112 VAL A N 1
ATOM 842 C CA . VAL A 1 112 ? -0.198 -14.358 -1.081 1.00 85.56 112 VAL A CA 1
ATOM 843 C C . VAL A 1 112 ? -0.486 -13.260 -2.110 1.00 85.56 112 VAL A C 1
ATOM 845 O O . VAL A 1 112 ? -1.620 -13.155 -2.572 1.00 85.56 112 VAL A O 1
ATOM 848 N N . MET A 1 113 ? 0.526 -12.484 -2.509 1.00 85.38 113 MET A N 1
ATOM 849 C CA . MET A 1 113 ? 0.413 -11.470 -3.565 1.00 85.38 113 MET A CA 1
ATOM 850 C C . MET A 1 113 ? -0.057 -12.074 -4.876 1.00 85.38 113 MET A C 1
ATOM 852 O O . MET A 1 113 ? -1.038 -11.606 -5.456 1.00 85.38 113 MET A O 1
ATOM 856 N N . HIS A 1 114 ? 0.605 -13.153 -5.291 1.00 83.12 114 HIS A N 1
ATOM 857 C CA . HIS A 1 114 ? 0.317 -13.794 -6.557 1.00 83.12 114 HIS A CA 1
ATOM 858 C C . HIS A 1 114 ? -1.114 -14.343 -6.605 1.00 83.12 114 HIS A C 1
ATOM 860 O O . HIS A 1 114 ? -1.869 -14.082 -7.536 1.00 83.12 114 HIS A O 1
ATOM 866 N N . ASN A 1 115 ? -1.510 -15.060 -5.551 1.00 81.31 115 ASN A N 1
ATOM 867 C CA . ASN A 1 115 ? -2.778 -15.783 -5.523 1.00 81.31 115 ASN A CA 1
ATOM 868 C C . ASN A 1 115 ? -4.001 -14.896 -5.264 1.00 81.31 115 ASN A C 1
ATOM 870 O O . ASN A 1 115 ? -5.107 -15.266 -5.653 1.00 81.31 115 ASN A O 1
ATOM 874 N N . LYS A 1 116 ? -3.828 -13.778 -4.547 1.00 77.31 116 LYS A N 1
ATOM 875 C CA . LYS A 1 116 ? -4.949 -12.970 -4.042 1.00 77.31 116 LYS A CA 1
ATOM 876 C C . LYS A 1 116 ? -5.070 -11.598 -4.700 1.00 77.31 116 LYS A C 1
ATOM 878 O O . LYS A 1 116 ? -6.156 -11.030 -4.658 1.00 77.31 116 LYS A O 1
ATOM 883 N N . TYR A 1 117 ? -3.988 -11.062 -5.268 1.00 79.25 117 TYR A N 1
ATOM 884 C CA . TYR A 1 117 ? -3.952 -9.675 -5.738 1.00 79.25 117 TYR A CA 1
ATOM 885 C C . TYR A 1 117 ? -3.598 -9.542 -7.223 1.00 79.25 117 TYR A C 1
ATOM 887 O O . TYR A 1 117 ? -4.256 -8.773 -7.906 1.00 79.25 117 TYR A O 1
ATOM 895 N N . THR A 1 118 ? -2.633 -10.297 -7.764 1.00 73.94 118 THR A N 1
ATOM 896 C CA . THR A 1 118 ? -2.288 -10.195 -9.204 1.00 73.94 118 THR A CA 1
ATOM 897 C C . THR A 1 118 ? -3.216 -10.980 -10.130 1.00 73.94 118 THR A C 1
ATOM 899 O O . THR A 1 118 ? -3.244 -10.722 -11.326 1.00 73.94 118 THR A O 1
ATOM 902 N N . THR A 1 119 ? -3.964 -11.948 -9.602 1.00 71.88 119 THR A N 1
ATOM 903 C CA . THR A 1 119 ? -5.009 -12.680 -10.341 1.00 71.88 119 THR A CA 1
ATOM 904 C C . THR A 1 119 ? -6.367 -11.982 -10.293 1.00 71.88 119 THR A C 1
ATOM 906 O O . THR A 1 119 ? -7.318 -12.466 -10.907 1.00 71.88 119 THR A O 1
ATOM 909 N N . ASN A 1 120 ? -6.480 -10.871 -9.558 1.00 63.91 120 ASN A N 1
ATOM 910 C CA . ASN A 1 120 ? -7.711 -10.104 -9.484 1.00 63.91 120 ASN A CA 1
ATOM 911 C C . ASN A 1 120 ? -7.833 -9.219 -10.740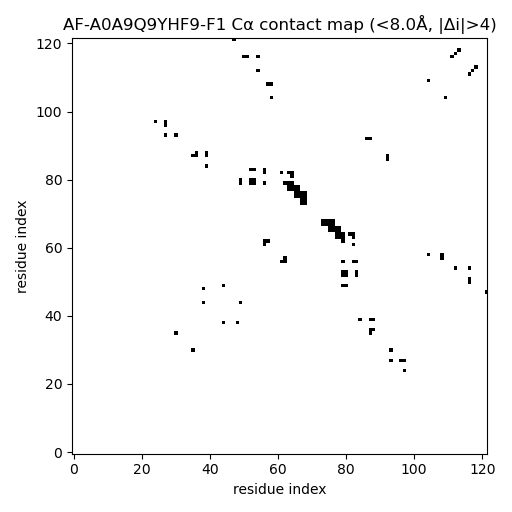 1.00 63.91 120 ASN A C 1
ATOM 913 O O . ASN A 1 120 ? -6.912 -8.449 -11.003 1.00 63.91 120 ASN A O 1
ATOM 917 N N . PRO A 1 121 ? -8.919 -9.325 -11.526 1.00 59.66 121 PRO A N 1
ATOM 918 C CA . PRO A 1 121 ? -9.097 -8.529 -12.744 1.00 59.66 121 PRO A CA 1
ATOM 919 C C . PRO A 1 121 ? -9.469 -7.056 -12.482 1.00 59.66 121 PRO A C 1
ATOM 921 O O . PRO A 1 121 ? -9.466 -6.276 -13.432 1.00 59.66 121 PRO A O 1
ATOM 924 N N . ASP A 1 122 ? -9.803 -6.707 -11.233 1.00 51.28 122 ASP A N 1
ATOM 925 C CA . ASP A 1 122 ? -10.107 -5.349 -10.742 1.00 51.28 122 ASP A CA 1
ATOM 926 C C . ASP A 1 122 ? -8.889 -4.658 -10.111 1.00 51.28 122 ASP A C 1
ATOM 928 O O . ASP A 1 122 ? -8.223 -5.306 -9.261 1.00 51.28 122 ASP A O 1
#

Mean predicted aligned error: 6.97 Å

Organism: Cyprinus carpio (NCBI:txid7962)

Radius of gyration: 17.91 Å; Cα contacts (8 Å, |Δi|>4): 70; chains: 1; bounding box: 51×38×39 Å

InterPro domains:
  IPR024743 Dynein heavy chain, coiled coil stalk [PF12777] (6-121)
  IPR026983 Dynein heavy chain [PTHR22878] (2-122)

Nearest PDB structures (foldseek):
  6rza-assembly1_X  TM=8.396E-01  e=6.532E-11  Mus musculus
  8i3j-assembly1_A  TM=8.994E-01  e=1.903E-08  Homo sapiens
  2rr7-assembly1_A  TM=8.352E-01  e=1.117E-07  Chlamydomonas reinhardtii
  8ptk-assembly1_f  TM=8.793E-01  e=1.496E-04  Homo sapiens
  8glv-assembly1_JG  TM=6.084E-01  e=4.345E-06  Chlamydomonas reinhardtii

pLDDT: mean 84.94, std 8.17, range [51.28, 93.06]

Foldseek 3Di:
DVVVVVVVVVVVVVVVVVVVVVVVLVVLVPDDLVNLVVLLPDPPDDPVSQLVLVLVCLQVVNFFDFDQDPVNPRHTDTGSSVVSSVLSVDPCNSVCVVPRDPVDGDPVSVVCCVPPPVPDPD

Secondary structure (DSSP, 8-state):
-HHHHHHHHHHHHHHHHHHHHHHHHHHHHT--HHHHHHHHH-SS--HHHHHHHHHHHHHTTPPPEEEE-TTS-S-EEEE-HHHHHHHTT-TTTTHHHHT---TT--HHHHHHHIIIIIT---

Solvent-accessible surface area (backbone atoms only — not comparable to full-atom values): 7323 Å² total; per-residue (Å²): 112,68,74,56,54,57,48,54,52,51,54,51,56,47,64,59,49,52,60,55,52,50,52,52,53,56,54,56,71,70,65,47,74,64,56,43,50,55,61,50,67,46,90,78,64,57,69,66,57,50,50,55,42,37,51,54,33,44,78,71,70,51,77,63,45,78,40,71,33,91,86,68,77,76,45,74,40,80,39,40,60,77,56,36,43,54,50,54,63,41,92,55,40,69,59,56,61,75,68,50,72,76,90,74,64,56,65,72,48,53,52,50,42,50,73,67,52,73,68,46,95,115